Protein AF-A0A8J7Z5P3-F1 (afdb_monomer_lite)

Structure (mmCIF, N/CA/C/O backbone):
data_AF-A0A8J7Z5P3-F1
#
_entry.id   AF-A0A8J7Z5P3-F1
#
loop_
_atom_site.group_PDB
_atom_site.id
_atom_site.type_symbol
_atom_site.label_atom_id
_atom_site.label_alt_id
_atom_site.label_comp_id
_atom_site.label_asym_id
_atom_site.label_entity_id
_atom_site.label_seq_id
_atom_site.pdbx_PDB_ins_code
_atom_site.Cartn_x
_atom_site.Cartn_y
_atom_site.Cartn_z
_atom_site.occupancy
_atom_site.B_iso_or_equiv
_atom_site.auth_seq_id
_atom_site.auth_comp_id
_atom_site.auth_asym_id
_atom_site.auth_atom_id
_atom_site.pdbx_PDB_model_num
ATOM 1 N N . MET A 1 1 ? -22.096 11.466 5.546 1.00 63.25 1 MET A N 1
ATOM 2 C CA . MET A 1 1 ? -21.005 11.129 4.612 1.00 63.25 1 MET A CA 1
ATOM 3 C C . MET A 1 1 ? -20.040 10.257 5.387 1.00 63.25 1 MET A C 1
ATOM 5 O O . MET A 1 1 ? -19.707 10.630 6.503 1.00 63.25 1 MET A O 1
ATOM 9 N N . THR A 1 2 ? -19.708 9.077 4.874 1.00 86.38 2 THR A N 1
ATOM 10 C CA . THR A 1 2 ? -18.762 8.160 5.522 1.00 86.38 2 THR A CA 1
ATOM 11 C C . THR A 1 2 ? -17.355 8.625 5.165 1.00 86.38 2 THR A C 1
ATOM 13 O O . THR A 1 2 ? -17.055 8.726 3.978 1.00 86.38 2 THR A O 1
ATOM 16 N N . LEU A 1 3 ? -16.539 8.986 6.157 1.00 94.69 3 LEU A N 1
ATOM 17 C CA . LEU A 1 3 ? -15.173 9.458 5.927 1.00 94.69 3 LEU A CA 1
ATOM 18 C C . LEU A 1 3 ? -14.226 8.255 5.937 1.00 94.69 3 LEU A C 1
ATOM 20 O O . LEU A 1 3 ? -14.189 7.519 6.925 1.00 94.69 3 LEU A O 1
ATOM 24 N N . VAL A 1 4 ? -13.529 8.038 4.823 1.00 97.31 4 VAL A N 1
ATOM 25 C CA . VAL A 1 4 ? -12.665 6.876 4.589 1.00 97.31 4 VAL A CA 1
ATOM 26 C C . VAL A 1 4 ? -11.350 7.325 3.970 1.00 97.31 4 VAL A C 1
ATOM 28 O O . VAL A 1 4 ? -11.342 8.269 3.179 1.00 97.31 4 VAL A O 1
ATOM 31 N N . ASP A 1 5 ? -10.278 6.623 4.309 1.00 97.56 5 ASP A N 1
ATOM 32 C CA . ASP A 1 5 ? -8.981 6.723 3.647 1.00 97.56 5 ASP A CA 1
ATOM 33 C C . ASP A 1 5 ? -8.496 5.301 3.359 1.00 97.56 5 ASP A C 1
ATOM 35 O O . ASP A 1 5 ? -8.530 4.463 4.250 1.00 97.56 5 ASP A O 1
ATOM 39 N N . LEU A 1 6 ? -8.139 4.981 2.119 1.00 97.81 6 LEU A N 1
ATOM 40 C CA . LEU A 1 6 ? -7.755 3.620 1.713 1.00 97.81 6 LEU A CA 1
ATOM 41 C C . LEU A 1 6 ? -6.345 3.573 1.117 1.00 97.81 6 LEU A C 1
ATOM 43 O O . LEU A 1 6 ? -5.984 2.582 0.487 1.00 97.81 6 LEU A O 1
ATOM 47 N N . HIS A 1 7 ? -5.564 4.640 1.284 1.00 97.75 7 HIS A N 1
ATOM 48 C CA . HIS A 1 7 ? -4.217 4.724 0.733 1.00 97.75 7 HIS A CA 1
ATOM 49 C C . HIS A 1 7 ? -3.289 5.415 1.730 1.00 97.75 7 HIS A C 1
ATOM 51 O O . HIS A 1 7 ? -2.878 6.557 1.538 1.00 97.75 7 HIS A O 1
ATOM 57 N N . VAL A 1 8 ? -2.982 4.711 2.820 1.00 98.00 8 VAL A N 1
ATOM 58 C CA . VAL A 1 8 ? -1.951 5.120 3.783 1.00 98.00 8 VAL A CA 1
ATOM 59 C C . VAL A 1 8 ? -0.887 4.040 3.924 1.00 98.00 8 VAL A C 1
ATOM 61 O O . VAL A 1 8 ? -1.193 2.857 3.788 1.00 98.00 8 VAL A O 1
ATOM 64 N N . HIS A 1 9 ? 0.325 4.462 4.267 1.00 98.12 9 HIS A N 1
ATOM 65 C CA . HIS A 1 9 ? 1.482 3.591 4.473 1.00 98.12 9 HIS A CA 1
ATOM 66 C C . HIS A 1 9 ? 1.957 3.680 5.920 1.00 98.12 9 HIS A C 1
ATOM 68 O O . HIS A 1 9 ? 2.086 4.784 6.474 1.00 98.12 9 HIS A O 1
ATOM 74 N N . SER A 1 10 ? 2.176 2.525 6.548 1.00 98.50 10 SER A N 1
ATOM 75 C CA . SER A 1 10 ? 2.781 2.414 7.877 1.00 98.50 10 SER A CA 1
ATOM 76 C C . SER A 1 10 ? 4.276 2.119 7.757 1.00 98.50 10 SER A C 1
ATOM 78 O O . SER A 1 10 ? 4.806 1.956 6.668 1.00 98.50 10 SER A O 1
ATOM 80 N N . ASP A 1 11 ? 4.969 1.983 8.881 1.00 98.25 11 ASP A N 1
ATOM 81 C CA . ASP A 1 11 ? 6.301 1.355 8.963 1.00 98.25 11 ASP A CA 1
ATOM 82 C C . ASP A 1 11 ? 6.372 -0.114 8.459 1.00 98.25 11 ASP A C 1
ATOM 84 O O . ASP A 1 11 ? 7.409 -0.773 8.568 1.00 98.25 11 ASP A O 1
ATOM 88 N N . CYS A 1 12 ? 5.286 -0.654 7.898 1.00 98.06 12 CYS A N 1
ATOM 89 C CA . CYS A 1 12 ? 5.276 -1.846 7.054 1.00 98.06 12 CYS A CA 1
ATOM 90 C C . CYS A 1 12 ? 5.743 -1.573 5.610 1.00 98.06 12 CYS A C 1
ATOM 92 O O . CYS A 1 12 ? 6.128 -2.527 4.935 1.00 98.06 12 CYS A O 1
ATOM 94 N N . SER A 1 13 ? 5.796 -0.307 5.191 1.00 97.31 13 SER A N 1
ATOM 95 C CA . SER A 1 13 ? 6.406 0.181 3.946 1.00 97.31 13 SER A CA 1
ATOM 96 C C . SER A 1 13 ? 7.745 0.869 4.214 1.00 97.31 13 SER A C 1
ATOM 98 O O . SER A 1 13 ? 8.006 1.333 5.327 1.00 97.31 13 SER A O 1
ATOM 100 N N . ASP A 1 14 ? 8.616 0.927 3.208 1.00 95.50 14 ASP A N 1
ATOM 101 C CA . ASP A 1 14 ? 9.978 1.456 3.338 1.00 95.50 14 ASP A CA 1
ATOM 102 C C . ASP A 1 14 ? 10.023 2.970 3.572 1.00 95.50 14 ASP A C 1
ATOM 104 O O . ASP A 1 14 ? 10.926 3.467 4.253 1.00 95.50 14 ASP A O 1
ATOM 108 N N . ASP A 1 15 ? 9.029 3.688 3.055 1.00 94.44 15 ASP A N 1
ATOM 109 C CA . ASP A 1 15 ? 8.862 5.134 3.188 1.00 94.44 15 ASP A CA 1
ATOM 110 C C . ASP A 1 15 ? 7.922 5.545 4.342 1.00 94.44 15 ASP A C 1
ATOM 112 O O . ASP A 1 15 ? 7.775 6.734 4.655 1.00 94.44 15 ASP A O 1
ATOM 116 N N . GLY A 1 16 ? 7.311 4.569 5.019 1.00 95.94 16 GLY A N 1
ATOM 117 C CA . GLY A 1 16 ? 6.397 4.793 6.126 1.00 95.94 16 GLY A CA 1
ATOM 118 C C . GLY A 1 16 ? 7.098 4.900 7.482 1.00 95.94 16 GLY A C 1
ATOM 119 O O . GLY A 1 16 ? 8.144 4.311 7.746 1.00 95.94 16 GLY A O 1
ATOM 120 N N . VAL A 1 17 ? 6.517 5.704 8.379 1.00 96.81 17 VAL A N 1
ATOM 121 C CA . VAL A 1 17 ? 7.155 6.065 9.665 1.00 96.81 17 VAL A CA 1
ATOM 122 C C . VAL A 1 17 ? 6.293 5.732 10.880 1.00 96.81 17 VAL A C 1
ATOM 124 O O . VAL A 1 17 ? 6.818 5.481 11.961 1.00 96.81 17 VAL A O 1
ATOM 127 N N . SER A 1 18 ? 4.969 5.792 10.744 1.00 98.00 18 SER A N 1
ATOM 128 C CA . SER A 1 18 ? 4.040 5.556 11.855 1.00 98.00 18 SER A CA 1
ATOM 129 C C . SER A 1 18 ? 3.531 4.126 11.842 1.00 98.00 18 SER A C 1
ATOM 131 O O . SER A 1 18 ? 3.218 3.589 10.784 1.00 98.00 18 SER A O 1
ATOM 133 N N . SER A 1 19 ? 3.366 3.545 13.025 1.00 98.44 19 SER A N 1
ATOM 134 C CA . SER A 1 19 ? 2.804 2.204 13.157 1.00 98.44 19 SER A CA 1
ATOM 135 C C . SER A 1 19 ? 1.319 2.169 12.793 1.00 98.44 19 SER A C 1
ATOM 137 O O . SER A 1 19 ? 0.576 3.146 12.967 1.00 98.44 19 SER A O 1
ATOM 139 N N . ILE A 1 20 ? 0.830 0.993 12.400 1.00 98.62 20 ILE A N 1
ATOM 140 C CA . ILE A 1 20 ? -0.602 0.746 12.149 1.00 98.62 20 ILE A CA 1
ATOM 141 C C . ILE A 1 20 ? -1.459 1.128 13.362 1.00 98.62 20 ILE A C 1
ATOM 143 O O . ILE A 1 20 ? -2.551 1.684 13.231 1.00 98.62 20 ILE A O 1
ATOM 147 N N . THR A 1 21 ? -0.961 0.862 14.571 1.00 98.25 21 THR A N 1
ATOM 148 C CA . THR A 1 21 ? -1.678 1.185 15.811 1.00 98.25 21 THR A CA 1
ATOM 149 C C . THR A 1 21 ? -1.804 2.696 16.024 1.00 98.25 21 THR A C 1
ATOM 151 O O . THR A 1 21 ? -2.846 3.160 16.495 1.00 98.25 21 THR A O 1
ATOM 154 N N . GLU A 1 22 ? -0.778 3.480 15.689 1.00 98.12 22 GLU A N 1
ATOM 155 C CA . GLU A 1 22 ? -0.831 4.945 15.774 1.00 98.12 22 GLU A CA 1
ATOM 156 C C . GLU A 1 22 ? -1.823 5.526 14.767 1.00 98.12 22 GLU A C 1
ATOM 158 O O . GLU A 1 22 ? -2.685 6.319 15.161 1.00 98.12 22 GLU A O 1
ATOM 163 N N . TYR A 1 23 ? -1.789 5.055 13.516 1.00 97.94 23 TYR A N 1
ATOM 164 C CA . TYR A 1 23 ? -2.795 5.400 12.509 1.00 97.94 23 TYR A CA 1
ATOM 165 C C . TYR A 1 23 ? -4.209 5.063 12.979 1.00 97.94 23 TYR A C 1
ATOM 167 O O . TYR A 1 23 ? -5.100 5.909 12.930 1.00 97.94 23 TYR A O 1
ATOM 175 N N . ALA A 1 24 ? -4.419 3.849 13.491 1.00 98.06 24 ALA A N 1
ATOM 176 C CA . ALA A 1 24 ? -5.724 3.394 13.951 1.00 98.06 24 ALA A CA 1
ATOM 177 C C . ALA A 1 24 ? -6.273 4.262 15.095 1.00 98.06 24 ALA A C 1
ATOM 179 O O . ALA A 1 24 ? -7.445 4.641 15.078 1.00 98.06 24 ALA A O 1
ATOM 180 N N . ARG A 1 25 ? -5.436 4.627 16.076 1.00 97.88 25 ARG A N 1
ATOM 181 C CA . ARG A 1 25 ? -5.833 5.547 17.158 1.00 97.88 25 ARG A CA 1
ATOM 182 C C . ARG A 1 25 ? -6.206 6.916 16.608 1.00 97.88 25 ARG A C 1
ATOM 184 O O . ARG A 1 25 ? -7.257 7.451 16.962 1.00 97.88 25 ARG A O 1
ATOM 191 N N . ARG A 1 26 ? -5.384 7.457 15.707 1.00 97.50 26 ARG A N 1
ATOM 192 C CA . ARG A 1 26 ? -5.630 8.768 15.109 1.00 97.50 26 ARG A CA 1
ATOM 193 C C . ARG A 1 26 ? -6.913 8.790 14.277 1.00 97.50 26 ARG A C 1
ATOM 195 O O . ARG A 1 26 ? -7.672 9.754 14.339 1.00 97.50 26 ARG A O 1
ATOM 202 N N . ALA A 1 27 ? -7.190 7.710 13.558 1.00 97.38 27 ALA A N 1
ATOM 203 C CA . ALA A 1 27 ? -8.401 7.540 12.771 1.00 97.38 27 ALA A CA 1
ATOM 204 C C . ALA A 1 27 ? -9.672 7.607 13.631 1.00 97.38 27 ALA A C 1
ATOM 206 O O . ALA A 1 27 ? -10.628 8.290 13.258 1.00 97.38 27 ALA A O 1
ATOM 207 N N . VAL A 1 28 ? -9.659 6.972 14.810 1.00 97.38 28 VAL A N 1
ATOM 208 C CA . VAL A 1 28 ? -10.760 7.058 15.786 1.00 97.38 28 VAL A CA 1
ATOM 209 C C . VAL A 1 28 ? -10.970 8.498 16.251 1.00 97.38 28 VAL A C 1
ATOM 211 O O . VAL A 1 28 ? -12.102 8.977 16.256 1.00 97.38 28 VAL A O 1
ATOM 214 N N . GLU A 1 29 ? -9.897 9.213 16.605 1.00 97.00 29 GLU A N 1
ATOM 215 C CA . GLU A 1 29 ? -9.977 10.620 17.031 1.00 97.00 29 GLU A CA 1
ATOM 216 C C . GLU A 1 29 ? -10.555 11.533 15.944 1.00 97.00 29 GLU A C 1
ATOM 218 O O . GLU A 1 29 ? -11.277 12.484 16.242 1.00 97.00 29 GLU A O 1
ATOM 223 N N . MET A 1 30 ? -10.240 11.243 14.681 1.00 96.25 30 MET A N 1
ATOM 224 C CA . MET A 1 30 ? -10.730 11.983 13.517 1.00 96.25 30 MET A CA 1
ATOM 225 C C . MET A 1 30 ? -12.155 11.589 13.104 1.00 96.25 30 MET A C 1
ATOM 227 O O . MET A 1 30 ? -12.736 12.241 12.237 1.00 96.25 30 MET A O 1
ATOM 231 N N . GLY A 1 31 ? -12.730 10.546 13.711 1.00 96.25 31 GLY A N 1
ATOM 232 C CA . GLY A 1 31 ? -14.045 10.027 13.344 1.00 96.25 31 GLY A CA 1
ATOM 233 C C . GLY A 1 31 ? -14.075 9.368 11.962 1.00 96.25 31 GLY A C 1
ATOM 234 O O . GLY A 1 31 ? -15.117 9.396 11.302 1.00 96.25 31 GLY A O 1
ATOM 235 N N . LEU A 1 32 ? -12.946 8.805 11.509 1.00 97.56 32 LEU A N 1
ATOM 236 C CA . LEU A 1 32 ? -12.901 7.985 10.298 1.00 97.56 32 LEU A CA 1
ATOM 237 C C . LEU A 1 32 ? -13.704 6.705 10.516 1.00 97.56 32 LEU A C 1
ATOM 239 O O . LEU A 1 32 ? -13.597 6.050 11.551 1.00 97.56 32 LEU A O 1
ATOM 243 N N . ALA A 1 33 ? -14.488 6.332 9.512 1.00 97.75 33 ALA A N 1
ATOM 244 C CA . ALA A 1 33 ? -15.216 5.074 9.526 1.00 97.75 33 ALA A CA 1
ATOM 245 C C . ALA A 1 33 ? -14.327 3.901 9.093 1.00 97.75 33 ALA A C 1
ATOM 247 O O . ALA A 1 33 ? -14.518 2.781 9.567 1.00 97.75 33 ALA A O 1
ATOM 248 N N . GLU A 1 34 ? -13.370 4.148 8.196 1.00 98.06 34 GLU A N 1
ATOM 249 C CA . GLU A 1 34 ? -12.510 3.119 7.614 1.00 98.06 34 GLU A CA 1
ATOM 250 C C . GLU A 1 34 ? -11.132 3.688 7.263 1.00 98.06 34 GLU A C 1
ATOM 252 O O . GLU A 1 34 ? -11.042 4.801 6.741 1.00 98.06 34 GLU A O 1
ATOM 257 N N . VAL A 1 35 ? -10.086 2.916 7.559 1.00 98.38 35 VAL A N 1
ATOM 258 C CA . VAL A 1 35 ? -8.704 3.157 7.130 1.00 98.38 35 VAL A CA 1
ATOM 259 C C . VAL A 1 35 ? -8.171 1.902 6.459 1.00 98.38 35 VAL A C 1
ATOM 261 O O . VAL A 1 35 ? -8.270 0.812 7.026 1.00 98.38 35 VAL A O 1
ATOM 264 N N . GLY A 1 36 ? -7.617 2.054 5.265 1.00 98.38 36 GLY A N 1
ATOM 265 C CA . GLY A 1 36 ? -6.921 1.010 4.538 1.00 98.38 36 GLY A CA 1
ATOM 266 C C . GLY A 1 36 ? -5.436 1.303 4.460 1.00 98.38 36 GLY A C 1
ATOM 267 O O . GLY A 1 36 ? -5.023 2.305 3.882 1.00 98.38 36 GLY A O 1
ATOM 268 N N . PHE A 1 37 ? -4.669 0.403 5.057 1.00 98.69 37 PHE A N 1
ATOM 269 C CA . PHE A 1 37 ? -3.222 0.358 4.942 1.00 98.69 37 PHE A CA 1
ATOM 270 C C . PHE A 1 37 ? -2.901 -0.281 3.595 1.00 98.69 37 PHE A C 1
ATOM 272 O O . PHE A 1 37 ? -3.387 -1.376 3.331 1.00 98.69 37 PHE A O 1
ATOM 279 N N . CYS A 1 38 ? -2.179 0.425 2.736 1.00 98.06 38 CYS A N 1
ATOM 280 C CA . CYS A 1 38 ? -1.978 0.073 1.336 1.00 98.06 38 CYS A CA 1
ATOM 281 C C . CYS A 1 38 ? -0.497 -0.187 1.058 1.00 98.06 38 CYS A C 1
ATOM 283 O O . CYS A 1 38 ? 0.041 0.361 0.109 1.00 98.06 38 CYS A O 1
ATOM 285 N N . GLU A 1 39 ? 0.148 -0.996 1.898 1.00 98.50 39 GLU A N 1
ATOM 286 C CA . GLU A 1 39 ? 1.612 -1.060 1.984 1.00 98.50 39 GLU A CA 1
ATOM 287 C C . GLU A 1 39 ? 2.287 -1.406 0.646 1.00 98.50 39 GLU A C 1
ATOM 289 O O . GLU A 1 39 ? 1.756 -2.191 -0.150 1.00 98.50 39 GLU A O 1
ATOM 294 N N . HIS A 1 40 ? 3.471 -0.838 0.418 1.00 97.75 40 HIS A N 1
ATOM 295 C CA . HIS A 1 40 ? 4.231 -0.991 -0.815 1.00 97.75 40 HIS A CA 1
ATOM 296 C C . HIS A 1 40 ? 4.690 -2.434 -1.063 1.00 97.75 40 HIS A C 1
ATOM 298 O O . HIS A 1 40 ? 5.246 -3.110 -0.195 1.00 97.75 40 HIS A O 1
ATOM 304 N N . VAL A 1 41 ? 4.471 -2.906 -2.293 1.00 97.44 41 VAL A N 1
ATOM 305 C CA . VAL A 1 41 ? 5.003 -4.170 -2.809 1.00 97.44 41 VAL A CA 1
ATOM 306 C C . VAL A 1 41 ? 5.760 -3.898 -4.100 1.00 97.44 41 VAL A C 1
ATOM 308 O O . VAL A 1 41 ? 5.191 -3.906 -5.196 1.00 97.44 41 VAL A O 1
ATOM 311 N N . ASP A 1 42 ? 7.069 -3.712 -3.967 1.00 95.94 42 ASP A N 1
ATOM 312 C CA . ASP A 1 42 ? 7.973 -3.516 -5.093 1.00 95.94 42 ASP A CA 1
ATOM 313 C C . ASP A 1 42 ? 8.742 -4.807 -5.390 1.00 95.94 42 ASP A C 1
ATOM 315 O O . ASP A 1 42 ? 9.435 -5.377 -4.542 1.00 95.94 42 ASP A O 1
ATOM 319 N N . LEU A 1 43 ? 8.600 -5.292 -6.626 1.00 94.81 43 LEU A N 1
ATOM 320 C CA . LEU A 1 43 ? 9.210 -6.542 -7.105 1.00 94.81 43 LEU A CA 1
ATOM 321 C C . LEU A 1 43 ? 10.460 -6.304 -7.962 1.00 94.81 43 LEU A C 1
ATOM 323 O O . LEU A 1 43 ? 11.061 -7.243 -8.486 1.00 94.81 43 LEU A O 1
ATOM 327 N N . ASP A 1 44 ? 10.869 -5.048 -8.117 1.00 93.44 44 ASP A N 1
ATOM 328 C CA . ASP A 1 44 ? 12.042 -4.683 -8.892 1.00 93.44 44 ASP A CA 1
ATOM 329 C C . ASP A 1 44 ? 13.251 -4.404 -7.999 1.00 93.44 44 ASP A C 1
ATOM 331 O O . ASP A 1 44 ? 13.228 -3.411 -7.286 1.00 93.44 44 ASP A O 1
ATOM 335 N N . PRO A 1 45 ? 14.347 -5.185 -8.076 1.00 92.12 45 PRO A N 1
ATOM 336 C CA . PRO A 1 45 ? 15.548 -4.971 -7.260 1.00 92.12 45 PRO A CA 1
ATOM 337 C C . PRO A 1 45 ? 16.246 -3.618 -7.450 1.00 92.12 45 PRO A C 1
ATOM 339 O O . PRO A 1 45 ? 17.215 -3.330 -6.749 1.00 92.12 45 PRO A O 1
ATOM 342 N N . ARG A 1 46 ? 15.832 -2.829 -8.449 1.00 88.56 46 ARG A N 1
ATOM 343 C CA . ARG A 1 46 ? 16.283 -1.446 -8.652 1.00 88.56 46 ARG A CA 1
ATOM 344 C C . ARG A 1 46 ? 15.596 -0.459 -7.705 1.00 88.56 46 ARG A C 1
ATOM 346 O O . ARG A 1 46 ? 16.142 0.621 -7.491 1.00 88.56 46 ARG A O 1
ATOM 353 N N . ASP A 1 47 ? 14.423 -0.818 -7.198 1.00 89.31 47 ASP A N 1
ATOM 354 C CA . ASP A 1 47 ? 13.636 -0.019 -6.269 1.00 89.31 47 ASP A CA 1
ATOM 355 C C . ASP A 1 47 ? 14.185 -0.153 -4.838 1.00 89.31 47 ASP A C 1
ATOM 357 O O . ASP A 1 47 ? 14.678 -1.217 -4.447 1.00 89.31 47 ASP A O 1
ATOM 361 N N . CYS A 1 48 ? 14.131 0.925 -4.053 1.00 87.69 48 CYS A N 1
ATOM 362 C CA . CYS A 1 48 ? 14.570 0.898 -2.659 1.00 87.69 48 CYS A CA 1
ATOM 363 C C . CYS A 1 48 ? 13.628 0.089 -1.761 1.00 87.69 48 CYS A C 1
ATOM 365 O O . CYS A 1 48 ? 14.111 -0.514 -0.799 1.00 87.69 48 CYS A O 1
ATOM 367 N N . GLY A 1 49 ? 12.342 0.017 -2.116 1.00 92.25 49 GLY A N 1
ATOM 368 C CA . GLY A 1 49 ? 11.322 -0.759 -1.413 1.00 92.25 49 GLY A CA 1
ATOM 369 C C . GLY A 1 49 ? 11.345 -2.255 -1.733 1.00 92.25 49 GLY A C 1
ATOM 370 O O . GLY A 1 49 ? 10.552 -3.021 -1.180 1.00 92.25 49 GLY A O 1
ATOM 371 N N . TYR A 1 50 ? 12.256 -2.714 -2.606 1.00 95.12 50 TYR A N 1
ATOM 372 C CA . TYR A 1 50 ? 12.285 -4.104 -3.062 1.00 95.12 50 TYR A CA 1
ATOM 373 C C . TYR A 1 50 ? 12.336 -5.109 -1.907 1.00 95.12 50 TYR A C 1
ATOM 375 O O . TYR A 1 50 ? 13.325 -5.207 -1.174 1.00 95.12 50 TYR A O 1
ATOM 383 N N . GLY A 1 51 ? 11.275 -5.912 -1.794 1.00 95.38 51 GLY A N 1
ATOM 384 C CA . GLY A 1 51 ? 11.156 -6.947 -0.767 1.00 95.38 51 GLY A CA 1
ATOM 385 C C . GLY A 1 51 ? 11.083 -6.418 0.670 1.00 95.38 51 GLY A C 1
ATOM 386 O O . GLY A 1 51 ? 11.375 -7.180 1.590 1.00 95.38 51 GLY A O 1
ATOM 387 N N . TYR A 1 52 ? 10.725 -5.144 0.871 1.00 97.31 52 TYR A N 1
ATOM 388 C CA . TYR A 1 52 ? 10.610 -4.545 2.203 1.00 97.31 52 TYR A CA 1
ATOM 389 C C . TYR A 1 52 ? 9.413 -5.088 2.989 1.00 97.31 52 TYR A C 1
ATOM 391 O O . TYR A 1 52 ? 9.535 -5.385 4.181 1.00 97.31 52 TYR A O 1
ATOM 399 N N . LEU A 1 53 ? 8.258 -5.235 2.328 1.00 97.62 53 LEU A N 1
ATOM 400 C CA . LEU A 1 53 ? 7.057 -5.742 2.978 1.00 97.62 53 LEU A CA 1
ATOM 401 C C . LEU A 1 53 ? 7.251 -7.199 3.406 1.00 97.62 53 LEU A C 1
ATOM 403 O O . LEU A 1 53 ? 7.478 -8.095 2.591 1.00 97.62 53 LEU A O 1
ATOM 407 N N . GLU A 1 54 ? 7.052 -7.442 4.697 1.00 97.12 54 GLU A N 1
ATOM 408 C CA . GLU A 1 54 ? 6.978 -8.775 5.283 1.00 97.12 54 GLU A CA 1
ATOM 409 C C . GLU A 1 54 ? 5.510 -9.096 5.626 1.00 97.12 54 GLU A C 1
ATOM 411 O O . GLU A 1 54 ? 5.029 -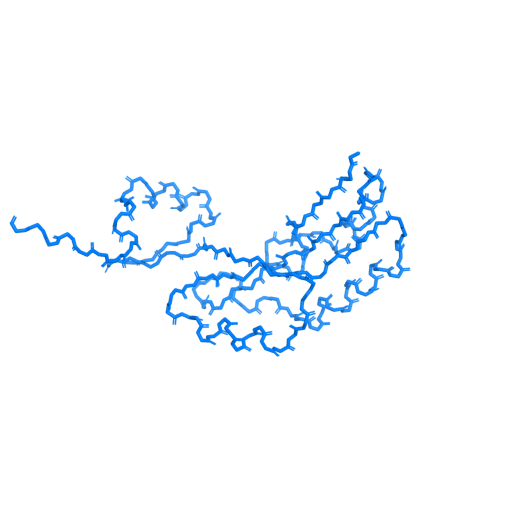8.656 6.676 1.00 97.12 54 GLU A O 1
ATOM 416 N N . PRO A 1 55 ? 4.773 -9.889 4.814 1.00 96.88 55 PRO A N 1
ATOM 417 C CA . PRO A 1 55 ? 3.340 -10.123 5.029 1.00 96.88 55 PRO A CA 1
ATOM 418 C C . PRO A 1 55 ? 3.004 -10.653 6.428 1.00 96.88 55 PRO A C 1
ATOM 420 O O . PRO A 1 55 ? 2.036 -10.221 7.044 1.00 96.88 55 PRO A O 1
ATOM 423 N N . GLY A 1 56 ? 3.857 -11.523 6.981 1.00 97.69 56 GLY A N 1
ATOM 424 C CA . GLY A 1 56 ? 3.666 -12.062 8.327 1.00 97.69 56 GLY A CA 1
ATOM 425 C C . GLY A 1 56 ? 3.812 -11.023 9.447 1.00 97.69 56 GLY A C 1
ATOM 426 O O . GLY A 1 56 ? 3.132 -11.147 10.466 1.00 97.69 56 GLY A O 1
ATOM 427 N N . ARG A 1 57 ? 4.666 -9.999 9.277 1.00 98.12 57 ARG A N 1
ATOM 428 C CA . ARG A 1 57 ? 4.749 -8.855 10.204 1.00 98.12 57 ARG A CA 1
ATOM 429 C C . ARG A 1 57 ? 3.477 -8.023 10.095 1.00 98.12 57 ARG A C 1
ATOM 431 O O . ARG A 1 57 ? 2.820 -7.764 11.101 1.00 98.12 57 ARG A O 1
ATOM 438 N N . TYR A 1 58 ? 3.093 -7.699 8.865 1.00 98.50 58 TYR A N 1
ATOM 439 C CA . TYR A 1 58 ? 1.920 -6.890 8.575 1.00 98.50 58 TYR A CA 1
ATOM 440 C C . TYR A 1 58 ? 0.618 -7.516 9.118 1.00 98.50 58 TYR A C 1
ATOM 442 O O . TYR A 1 58 ? -0.175 -6.834 9.772 1.00 98.50 58 TYR A O 1
ATOM 450 N N . ASP A 1 59 ? 0.454 -8.836 8.969 1.00 98.50 59 ASP A N 1
ATOM 451 C CA . ASP A 1 59 ? -0.648 -9.615 9.552 1.00 98.50 59 ASP A CA 1
ATOM 452 C C . ASP A 1 59 ? -0.744 -9.442 11.072 1.00 98.50 59 ASP A C 1
ATOM 454 O O . ASP A 1 59 ? -1.825 -9.215 11.629 1.00 98.50 59 ASP A O 1
ATOM 458 N N . GLN A 1 60 ? 0.394 -9.563 11.759 1.00 98.50 60 GLN A N 1
ATOM 459 C CA . GLN A 1 60 ? 0.460 -9.464 13.214 1.00 98.50 60 GLN A CA 1
ATOM 460 C C . GLN A 1 60 ? 0.120 -8.051 13.685 1.00 98.50 60 GLN A C 1
ATOM 462 O O . GLN A 1 60 ? -0.658 -7.885 14.630 1.00 98.50 60 GLN A O 1
ATOM 467 N N . GLU A 1 61 ? 0.663 -7.035 13.019 1.00 98.62 61 GLU A N 1
ATOM 468 C CA . GLU A 1 61 ? 0.470 -5.638 13.396 1.00 98.62 61 GLU A CA 1
ATOM 469 C C . GLU A 1 61 ? -0.962 -5.160 13.161 1.00 98.62 61 GLU A C 1
ATOM 471 O O . GLU A 1 61 ? -1.555 -4.534 14.049 1.00 98.62 61 GLU A O 1
ATOM 476 N N . ILE A 1 62 ? -1.577 -5.512 12.026 1.00 98.56 62 ILE A N 1
ATOM 477 C CA . ILE A 1 62 ? -2.966 -5.125 11.773 1.00 98.56 62 ILE A CA 1
ATOM 478 C C . ILE A 1 62 ? -3.946 -5.877 12.672 1.00 98.56 62 ILE A C 1
ATOM 480 O O . ILE A 1 62 ? -4.922 -5.289 13.150 1.00 98.56 62 ILE A O 1
ATOM 484 N N . ALA A 1 63 ? -3.681 -7.151 12.978 1.00 98.38 63 ALA A N 1
ATOM 485 C CA . ALA A 1 63 ? -4.469 -7.900 13.950 1.00 98.38 63 ALA A CA 1
ATOM 486 C C . ALA A 1 63 ? -4.366 -7.276 15.351 1.00 98.38 63 ALA A C 1
ATOM 488 O O . ALA A 1 63 ? -5.387 -7.103 16.027 1.00 98.38 63 ALA A O 1
ATOM 489 N N . ALA A 1 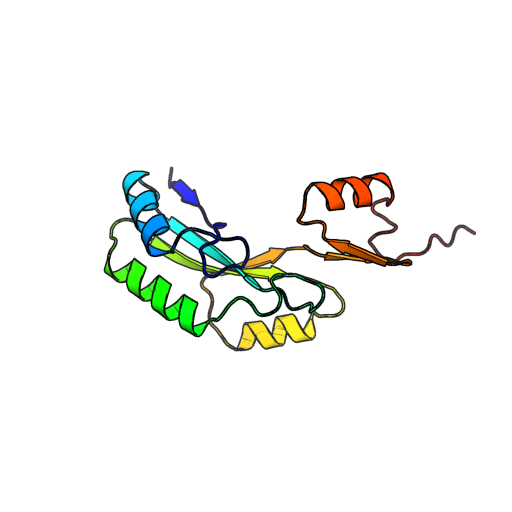64 ? -3.160 -6.874 15.766 1.00 98.19 64 ALA A N 1
ATOM 490 C CA . ALA A 1 64 ? -2.948 -6.176 17.027 1.00 98.19 64 ALA A CA 1
ATOM 491 C C . ALA A 1 64 ? -3.704 -4.840 17.059 1.00 98.19 64 ALA A C 1
ATOM 493 O O . ALA A 1 64 ? -4.425 -4.580 18.023 1.00 98.19 64 ALA A O 1
ATOM 494 N N . ALA A 1 65 ? -3.623 -4.022 16.008 1.00 98.25 65 ALA A N 1
ATOM 495 C CA . ALA A 1 65 ? -4.340 -2.749 15.940 1.00 98.25 65 ALA A CA 1
ATOM 496 C C . ALA A 1 65 ? -5.864 -2.943 16.023 1.00 98.25 65 ALA A C 1
ATOM 498 O O . ALA A 1 65 ? -6.522 -2.289 16.836 1.00 98.25 65 ALA A O 1
ATOM 499 N N . ARG A 1 66 ? -6.420 -3.904 15.267 1.00 98.19 66 ARG A N 1
ATOM 500 C CA . ARG A 1 66 ? -7.854 -4.264 15.287 1.00 98.19 66 ARG A CA 1
ATOM 501 C C . ARG A 1 66 ? -8.348 -4.653 16.686 1.00 98.19 66 ARG A C 1
ATOM 503 O O . ARG A 1 66 ? -9.501 -4.387 17.007 1.00 98.19 66 ARG A O 1
ATOM 510 N N . ALA A 1 67 ? -7.497 -5.245 17.526 1.00 97.44 67 ALA A N 1
ATOM 511 C CA . ALA A 1 67 ? -7.848 -5.603 18.902 1.00 97.44 67 ALA A CA 1
ATOM 512 C C . ALA A 1 67 ? -7.883 -4.403 19.874 1.00 97.44 67 ALA A C 1
ATOM 514 O O . ALA A 1 67 ? -8.504 -4.499 20.933 1.00 97.44 67 ALA A O 1
ATOM 515 N N . HIS A 1 68 ? -7.229 -3.284 19.540 1.00 94.62 68 HIS A N 1
ATOM 516 C CA . HIS A 1 68 ? -7.061 -2.127 20.432 1.00 94.62 68 HIS A CA 1
ATOM 517 C C . HIS A 1 68 ? -7.932 -0.918 20.074 1.00 94.62 68 HIS A C 1
ATOM 519 O O . HIS A 1 68 ? -7.996 0.032 20.857 1.00 94.62 68 HIS A O 1
ATOM 525 N N . VAL A 1 69 ? -8.599 -0.930 18.919 1.00 96.12 69 VAL A N 1
ATOM 526 C CA . VAL A 1 69 ? -9.490 0.155 18.490 1.00 96.12 69 VAL A CA 1
ATOM 527 C C . VAL A 1 69 ? -10.905 -0.351 18.233 1.00 96.12 69 VAL A C 1
ATOM 529 O O . VAL A 1 69 ? -11.139 -1.517 17.935 1.00 96.12 69 VAL A O 1
ATOM 532 N N . SER A 1 70 ? -11.873 0.552 18.351 1.00 94.69 70 SER A N 1
ATOM 533 C CA . SER A 1 70 ? -13.271 0.311 17.989 1.00 94.69 70 SER A CA 1
ATOM 534 C C . SER A 1 70 ? -13.807 1.525 17.235 1.00 94.69 70 SER A C 1
ATOM 536 O O . SER A 1 70 ? -13.217 2.601 17.303 1.00 94.69 70 SER A O 1
ATOM 538 N N . ASN A 1 71 ? -14.925 1.362 16.526 1.00 93.56 71 ASN A N 1
ATOM 539 C CA . ASN A 1 71 ? -15.582 2.412 15.729 1.00 93.56 71 ASN A CA 1
ATOM 540 C C . ASN A 1 71 ? -14.823 2.885 14.474 1.00 93.56 71 ASN A C 1
ATOM 542 O O . ASN A 1 71 ? -15.327 3.758 13.777 1.00 93.56 71 ASN A O 1
ATOM 546 N N . VAL A 1 72 ? -13.682 2.271 14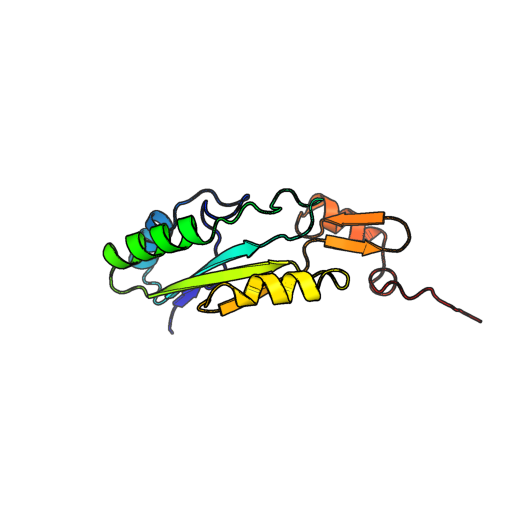.147 1.00 97.88 72 VAL A N 1
ATOM 547 C CA . VAL A 1 72 ? -13.009 2.386 12.846 1.00 97.88 72 VAL A CA 1
ATOM 548 C C . VAL A 1 72 ? -12.766 0.987 12.285 1.00 97.88 72 VAL A C 1
ATOM 550 O O . VAL A 1 72 ? -12.369 0.074 13.013 1.00 97.88 72 VAL A O 1
ATOM 553 N N . ARG A 1 73 ? -13.023 0.793 10.992 1.00 98.25 73 ARG A N 1
ATOM 554 C CA . ARG A 1 73 ? -12.679 -0.438 10.278 1.00 98.25 73 ARG A CA 1
ATOM 555 C C . ARG A 1 73 ? -11.261 -0.323 9.727 1.00 98.25 73 ARG A C 1
ATOM 557 O O . ARG A 1 73 ? -10.963 0.631 9.025 1.00 98.25 73 ARG A O 1
ATOM 564 N N . LEU A 1 74 ? -10.405 -1.297 10.019 1.00 98.62 74 LEU A N 1
ATOM 565 C CA . LEU A 1 74 ? -9.046 -1.349 9.472 1.00 98.62 74 LEU A CA 1
ATOM 566 C C . LEU A 1 74 ? -8.985 -2.382 8.346 1.00 98.62 74 LEU A C 1
ATOM 568 O O . LEU A 1 74 ? -9.364 -3.540 8.571 1.00 98.62 74 LEU A O 1
ATOM 572 N N . ARG A 1 75 ? -8.525 -1.978 7.161 1.00 98.50 75 ARG A N 1
ATOM 573 C CA . ARG A 1 75 ? -8.338 -2.839 5.988 1.00 98.50 75 ARG A CA 1
ATOM 574 C C . ARG A 1 75 ? -6.873 -3.123 5.736 1.00 98.50 75 ARG A C 1
ATOM 576 O O . ARG A 1 75 ? -6.042 -2.232 5.881 1.00 98.50 75 ARG A O 1
ATOM 583 N N . GLN A 1 76 ? -6.619 -4.368 5.363 1.00 98.62 76 GLN A N 1
ATOM 584 C CA . GLN A 1 76 ? -5.307 -4.868 5.006 1.00 98.62 76 GLN A CA 1
ATOM 585 C C . GLN A 1 76 ? -5.192 -4.920 3.486 1.00 98.62 76 GLN A C 1
ATOM 587 O O . GLN A 1 76 ? -5.683 -5.862 2.864 1.00 98.62 76 GLN A O 1
ATOM 592 N N . GLY A 1 77 ? -4.627 -3.883 2.888 1.00 98.50 77 GLY A N 1
ATOM 593 C CA . GLY A 1 77 ? -4.401 -3.808 1.454 1.00 98.50 77 GLY A CA 1
ATOM 594 C C . GLY A 1 77 ? -2.925 -3.682 1.125 1.00 98.50 77 GLY A C 1
ATOM 595 O O . GLY A 1 77 ? -2.067 -3.619 2.002 1.00 98.50 77 GLY A O 1
ATOM 596 N N . ILE A 1 78 ? -2.650 -3.646 -0.168 1.00 98.50 78 ILE A N 1
ATOM 597 C CA . ILE A 1 78 ? -1.305 -3.462 -0.706 1.00 98.50 78 ILE A CA 1
ATOM 598 C C . ILE A 1 78 ? -1.341 -2.558 -1.933 1.00 98.50 78 ILE A C 1
ATOM 600 O O . ILE A 1 78 ? -2.303 -2.586 -2.706 1.00 98.50 78 ILE A O 1
ATOM 604 N N . GLU A 1 79 ? -0.269 -1.801 -2.127 1.00 98.25 79 GLU A N 1
ATOM 605 C CA . GLU A 1 79 ? 0.054 -1.084 -3.355 1.00 98.25 79 GLU A CA 1
ATOM 606 C C . GLU A 1 79 ? 1.162 -1.840 -4.091 1.00 98.25 79 GLU A C 1
ATOM 608 O O . GLU A 1 79 ? 2.343 -1.705 -3.780 1.00 98.25 79 GLU A O 1
ATOM 613 N N . ILE A 1 80 ? 0.781 -2.661 -5.072 1.00 97.31 80 ILE A N 1
ATOM 614 C CA . ILE A 1 80 ? 1.740 -3.444 -5.853 1.00 97.31 80 ILE A CA 1
ATOM 615 C C . ILE A 1 80 ? 2.200 -2.678 -7.091 1.00 97.31 80 ILE A C 1
ATOM 617 O O . ILE A 1 80 ? 1.389 -2.241 -7.920 1.00 97.31 80 ILE A O 1
ATOM 621 N N . ALA A 1 81 ? 3.517 -2.529 -7.224 1.00 95.19 81 ALA A N 1
ATOM 622 C CA . ALA A 1 81 ? 4.122 -1.865 -8.363 1.00 95.19 81 ALA A CA 1
ATOM 623 C C . ALA A 1 81 ? 3.978 -2.715 -9.631 1.00 95.19 81 ALA A C 1
ATOM 625 O O . ALA A 1 81 ? 4.343 -3.892 -9.684 1.00 95.19 81 ALA A O 1
ATOM 626 N N . TYR A 1 82 ? 3.460 -2.094 -10.685 1.00 94.06 82 TYR A N 1
ATO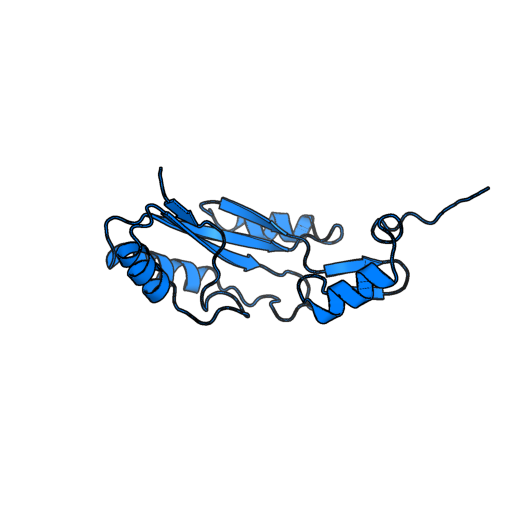M 627 C CA . TYR A 1 82 ? 3.275 -2.709 -11.986 1.00 94.06 82 TYR A CA 1
ATOM 628 C C . TYR A 1 82 ? 4.420 -2.376 -12.934 1.00 94.06 82 TYR A C 1
ATOM 630 O O . TYR A 1 82 ? 4.753 -1.213 -13.163 1.00 94.06 82 TYR A O 1
ATOM 638 N N . GLN A 1 83 ? 4.954 -3.424 -13.558 1.00 90.81 83 GLN A N 1
ATOM 639 C CA . GLN A 1 83 ? 5.863 -3.352 -14.695 1.00 90.81 83 GLN A CA 1
ATOM 640 C C . GLN A 1 83 ? 5.468 -4.451 -15.681 1.00 90.81 83 GLN A C 1
ATOM 642 O O . GLN A 1 83 ? 5.285 -5.603 -15.284 1.00 90.81 83 GLN A O 1
ATOM 647 N N . ALA A 1 84 ? 5.365 -4.123 -16.971 1.00 89.62 84 ALA A N 1
ATOM 648 C CA . ALA A 1 84 ? 4.910 -5.074 -17.993 1.00 89.62 84 ALA A CA 1
ATOM 649 C C . ALA A 1 84 ? 5.795 -6.335 -18.083 1.00 89.62 84 ALA A C 1
ATOM 651 O O . ALA A 1 84 ? 5.326 -7.416 -18.421 1.00 89.62 84 ALA A O 1
ATOM 652 N N . SER A 1 85 ? 7.083 -6.215 -17.756 1.00 90.38 85 SER A N 1
ATOM 653 C CA . SER A 1 85 ? 8.042 -7.326 -17.722 1.00 90.38 85 SER A CA 1
ATOM 654 C C . SER A 1 85 ? 7.871 -8.267 -16.522 1.00 90.38 85 SER A C 1
ATOM 656 O O . SER A 1 85 ? 8.522 -9.309 -16.493 1.00 90.38 85 SER A O 1
ATOM 658 N N . ARG A 1 86 ? 7.017 -7.920 -15.548 1.00 93.12 86 ARG A N 1
ATOM 659 C CA . ARG A 1 86 ? 6.895 -8.595 -14.243 1.00 93.12 86 ARG A CA 1
ATOM 660 C C . ARG A 1 86 ? 5.477 -9.063 -13.911 1.00 93.12 86 ARG A C 1
ATOM 662 O O . ARG A 1 86 ? 5.210 -9.426 -12.771 1.00 93.12 86 ARG A O 1
ATOM 669 N N . GLU A 1 87 ? 4.560 -9.087 -14.878 1.00 94.31 87 GLU A N 1
ATOM 670 C CA . GLU A 1 87 ? 3.166 -9.505 -14.643 1.00 94.31 87 GLU A CA 1
ATOM 671 C C . GLU A 1 87 ? 3.047 -10.906 -14.012 1.00 94.31 87 GLU A C 1
ATOM 673 O O . GLU A 1 87 ? 2.193 -11.126 -13.151 1.00 94.31 87 GLU A O 1
ATOM 678 N N . ASP A 1 88 ? 3.917 -11.843 -14.404 1.00 95.81 88 ASP A N 1
ATOM 679 C CA . ASP A 1 88 ? 3.949 -13.195 -13.834 1.00 95.81 88 ASP A CA 1
ATOM 680 C C . ASP A 1 88 ? 4.421 -13.193 -12.370 1.00 95.81 88 ASP A C 1
ATOM 682 O O . ASP A 1 88 ? 3.867 -13.923 -11.548 1.00 95.81 88 ASP A O 1
ATOM 686 N N . GLU A 1 89 ? 5.396 -12.345 -12.021 1.00 95.56 89 GLU A N 1
ATOM 687 C CA . GLU A 1 89 ? 5.863 -12.176 -10.637 1.00 95.56 89 GLU A CA 1
ATOM 688 C C . GLU A 1 89 ? 4.769 -11.552 -9.763 1.00 95.56 89 GLU A C 1
ATOM 690 O O . GLU A 1 89 ? 4.501 -12.047 -8.670 1.00 95.56 89 GLU A O 1
ATOM 695 N N . VAL A 1 90 ? 4.080 -10.523 -10.275 1.00 95.69 90 VAL A N 1
ATOM 696 C CA . VAL A 1 90 ? 2.926 -9.894 -9.611 1.00 95.69 90 VAL A CA 1
ATOM 697 C C . VAL A 1 90 ? 1.836 -10.930 -9.338 1.00 95.69 90 VAL A C 1
ATOM 699 O O . VAL A 1 90 ? 1.338 -11.024 -8.217 1.00 95.69 90 VAL A O 1
ATOM 702 N N . ARG A 1 91 ? 1.482 -11.748 -10.338 1.00 95.31 91 ARG A N 1
ATOM 703 C CA . ARG A 1 91 ? 0.471 -12.801 -10.178 1.00 95.31 91 ARG A CA 1
ATOM 704 C C . ARG A 1 91 ? 0.880 -13.815 -9.113 1.00 95.31 91 ARG A C 1
ATOM 706 O O . ARG A 1 91 ? 0.079 -14.105 -8.231 1.00 95.31 91 ARG A O 1
ATOM 713 N N . ALA A 1 92 ? 2.112 -14.315 -9.180 1.00 95.19 92 ALA A N 1
ATOM 714 C CA . ALA A 1 92 ? 2.619 -15.295 -8.226 1.00 95.19 92 ALA A CA 1
ATOM 715 C C . ALA A 1 92 ? 2.661 -14.745 -6.791 1.00 95.19 92 ALA A C 1
ATOM 717 O O . ALA A 1 92 ? 2.350 -15.470 -5.848 1.00 95.19 92 ALA A O 1
ATOM 718 N N . TRP A 1 93 ? 3.008 -13.465 -6.616 1.00 95.06 93 TRP A N 1
ATOM 719 C CA . TRP A 1 93 ? 3.030 -12.822 -5.302 1.00 95.06 93 TRP A CA 1
ATOM 720 C C . TRP A 1 93 ? 1.622 -12.726 -4.695 1.00 95.06 93 TRP A C 1
ATOM 722 O O . TRP A 1 93 ? 1.423 -13.039 -3.521 1.00 95.06 93 TRP A O 1
ATOM 732 N N . LEU A 1 94 ? 0.625 -12.365 -5.511 1.00 95.56 94 LEU A N 1
ATOM 733 C CA . LEU A 1 94 ? -0.770 -12.229 -5.079 1.00 95.56 94 LEU A CA 1
ATOM 734 C C . LEU A 1 94 ? -1.437 -13.562 -4.705 1.00 95.56 94 LEU A C 1
ATOM 736 O O . LEU A 1 94 ? -2.353 -13.566 -3.891 1.00 95.56 94 LEU A O 1
ATOM 740 N N . GLU A 1 95 ? -0.993 -14.695 -5.254 1.00 93.81 95 GLU A N 1
ATOM 741 C CA . GLU A 1 95 ? -1.565 -16.018 -4.945 1.00 93.81 95 GLU A CA 1
ATOM 742 C C . GLU A 1 95 ? -1.317 -16.477 -3.493 1.00 93.81 95 GLU A C 1
ATOM 744 O O . GLU A 1 95 ? -1.972 -17.406 -3.018 1.00 93.81 95 GLU A O 1
ATOM 749 N N . GLY A 1 96 ? -0.371 -15.854 -2.782 1.00 86.81 96 GLY A N 1
ATOM 750 C CA . GLY A 1 96 ? 0.055 -16.282 -1.448 1.00 86.81 96 GLY A CA 1
ATOM 751 C C . GLY A 1 96 ? -0.745 -15.713 -0.273 1.00 86.81 96 GLY A C 1
ATOM 752 O O . GLY A 1 96 ? -0.553 -16.184 0.850 1.00 86.81 96 GLY A O 1
ATOM 753 N N . HIS A 1 97 ? -1.595 -14.702 -0.489 1.00 93.62 97 HIS A N 1
ATOM 754 C CA . HIS A 1 97 ? -2.245 -13.962 0.598 1.00 93.62 97 HIS A CA 1
ATOM 755 C C . HIS A 1 97 ? -3.568 -13.312 0.161 1.00 93.62 97 HIS A C 1
ATOM 757 O O . HIS A 1 97 ? -3.673 -12.751 -0.927 1.00 93.62 97 HIS A O 1
ATOM 763 N N . GLU A 1 98 ? -4.584 -13.392 1.020 1.00 94.62 98 GLU A N 1
ATOM 764 C CA . GLU A 1 98 ? -5.917 -12.829 0.780 1.00 94.62 98 GLU A CA 1
ATOM 765 C C . GLU A 1 98 ? -6.004 -11.397 1.331 1.00 94.62 98 GLU A C 1
ATOM 767 O O . GLU A 1 98 ? -6.340 -11.173 2.498 1.00 94.62 98 GLU A O 1
ATOM 772 N N . TRP A 1 99 ? -5.724 -10.420 0.472 1.00 97.75 99 TRP A N 1
ATOM 773 C CA . TRP A 1 99 ? -5.819 -8.995 0.796 1.00 97.75 99 TRP A CA 1
ATOM 774 C C . TRP A 1 99 ? -7.270 -8.491 0.774 1.00 97.75 99 TRP A C 1
ATOM 776 O O . TRP A 1 99 ? -8.079 -8.908 -0.056 1.00 97.75 99 TRP A O 1
ATOM 786 N N . ASP A 1 100 ? -7.607 -7.527 1.642 1.00 98.38 100 ASP A N 1
ATOM 787 C CA . ASP A 1 100 ? -8.915 -6.851 1.610 1.00 98.38 100 ASP A CA 1
ATOM 788 C C . ASP A 1 100 ? -9.118 -6.088 0.284 1.00 98.38 100 ASP A C 1
ATOM 790 O O . ASP A 1 100 ? -10.252 -5.946 -0.184 1.00 98.38 100 ASP A O 1
ATOM 794 N N . TYR A 1 101 ? -8.030 -5.554 -0.283 1.00 98.31 101 TYR A N 1
ATOM 795 C CA . TYR A 1 101 ? -7.982 -4.874 -1.575 1.00 98.31 101 TYR A CA 1
ATOM 796 C C . TYR A 1 101 ? -6.538 -4.776 -2.090 1.00 98.31 101 TYR A C 1
ATOM 798 O O . TYR A 1 101 ? -5.583 -4.891 -1.326 1.00 98.31 101 TYR A O 1
ATOM 806 N N . VAL A 1 102 ? -6.393 -4.534 -3.393 1.00 98.06 102 VAL A N 1
ATOM 807 C CA . VAL A 1 102 ? -5.101 -4.330 -4.057 1.00 98.06 102 VAL A CA 1
ATOM 808 C C . VAL A 1 102 ? -5.192 -3.067 -4.904 1.00 98.06 102 VAL A C 1
ATOM 810 O O . VAL A 1 102 ? -6.120 -2.925 -5.706 1.00 98.06 102 VAL A O 1
ATOM 813 N N . VAL A 1 103 ? -4.237 -2.162 -4.724 1.00 98.06 103 VAL A N 1
ATOM 814 C CA . VAL A 1 103 ? -3.995 -1.015 -5.600 1.00 98.06 103 VAL A CA 1
ATOM 815 C C . VAL A 1 103 ? -2.814 -1.354 -6.495 1.00 98.06 103 VAL A C 1
ATOM 817 O O . VAL A 1 103 ? -1.839 -1.961 -6.061 1.00 98.06 103 VAL A O 1
ATOM 820 N N . THR A 1 104 ? -2.916 -0.990 -7.767 1.00 95.19 104 THR A N 1
ATOM 821 C CA . THR A 1 104 ? -1.828 -1.144 -8.727 1.00 95.19 104 THR A CA 1
ATOM 822 C C . THR A 1 104 ? -1.308 0.230 -9.104 1.00 95.19 104 THR A C 1
ATOM 824 O O . THR A 1 104 ? -2.094 1.075 -9.541 1.00 95.19 104 THR A O 1
ATOM 827 N N . SER A 1 105 ? 0.004 0.415 -8.994 1.00 93.81 105 SER A N 1
ATOM 828 C CA . SER A 1 105 ? 0.668 1.697 -9.238 1.00 93.81 105 SER A CA 1
ATOM 829 C C . SER A 1 105 ? 1.875 1.535 -10.152 1.00 93.81 105 SER A C 1
ATOM 831 O O . SER A 1 105 ? 2.424 0.447 -10.293 1.00 93.81 105 SER A O 1
ATOM 833 N N . VAL A 1 106 ? 2.287 2.615 -10.814 1.00 92.56 106 VAL A N 1
ATOM 834 C CA . VAL A 1 106 ? 3.497 2.633 -11.648 1.00 92.56 106 VAL A CA 1
ATOM 835 C C . VAL A 1 106 ? 4.514 3.545 -10.978 1.00 92.56 106 VAL A C 1
ATOM 837 O O . VAL A 1 106 ? 4.404 4.766 -11.069 1.00 92.56 106 VAL A O 1
ATOM 840 N N . HIS A 1 107 ? 5.492 2.947 -10.298 1.00 89.38 107 HIS A N 1
ATOM 841 C CA . HIS A 1 107 ? 6.588 3.675 -9.646 1.00 89.38 107 HIS A CA 1
ATOM 842 C C . HIS A 1 107 ? 7.817 3.789 -10.539 1.00 89.38 107 HIS A C 1
ATOM 844 O O . HIS A 1 107 ? 8.553 4.765 -10.446 1.00 89.38 107 HIS A O 1
ATOM 850 N N . VAL A 1 108 ? 8.017 2.829 -11.444 1.00 88.69 108 VAL A N 1
ATOM 851 C CA . VAL A 1 108 ? 9.172 2.766 -12.341 1.00 88.69 108 VAL A CA 1
ATOM 852 C C . VAL A 1 108 ? 8.694 2.657 -13.780 1.00 88.69 108 VAL A C 1
ATOM 854 O O . VAL A 1 108 ? 7.804 1.866 -14.091 1.00 88.69 108 VAL A O 1
ATOM 857 N N . VAL A 1 109 ? 9.305 3.439 -14.667 1.00 88.19 109 VAL A N 1
ATOM 858 C CA . VAL A 1 109 ? 9.087 3.354 -16.114 1.00 88.19 109 VAL A CA 1
ATOM 859 C C . VAL A 1 109 ? 10.388 2.949 -16.788 1.00 88.19 109 VAL A C 1
ATOM 861 O O . VAL A 1 109 ? 11.406 3.628 -16.643 1.00 88.19 109 VAL A O 1
ATOM 864 N N . ASP A 1 110 ? 10.336 1.860 -17.551 1.00 85.81 110 ASP A N 1
ATOM 865 C CA . ASP A 1 110 ? 11.386 1.467 -18.489 1.00 85.81 110 ASP A CA 1
ATOM 866 C C . ASP A 1 110 ? 11.151 2.143 -19.850 1.00 85.81 110 ASP A C 1
ATOM 868 O O . ASP A 1 110 ? 10.027 2.190 -20.349 1.00 85.81 110 ASP A O 1
ATOM 872 N N . TYR A 1 111 ? 12.213 2.648 -20.475 1.00 83.06 111 TYR A N 1
ATOM 873 C CA . TYR A 1 111 ? 12.177 3.275 -21.800 1.00 83.06 111 TYR A CA 1
ATOM 874 C C . TYR A 1 111 ? 13.429 2.909 -22.611 1.00 83.06 111 TYR A C 1
ATOM 876 O O . TYR A 1 111 ? 14.309 2.193 -22.138 1.00 83.06 111 TYR A O 1
ATOM 884 N N .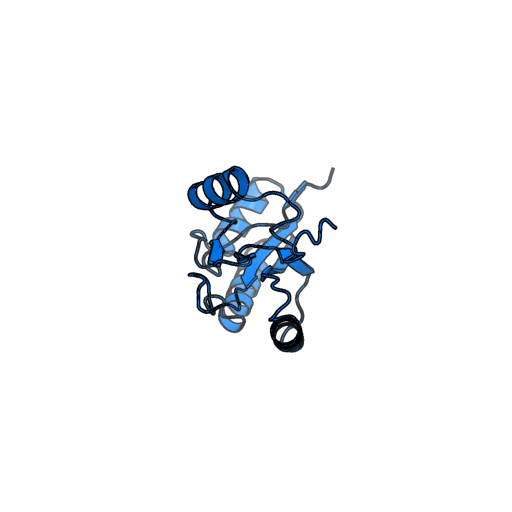 SER A 1 112 ? 13.510 3.346 -23.875 1.00 79.00 112 SER A N 1
ATOM 885 C CA . SER A 1 112 ? 14.510 2.842 -24.837 1.00 79.00 112 SER A CA 1
ATOM 886 C C . SER A 1 112 ? 15.961 2.934 -24.373 1.00 79.00 112 SER A C 1
ATOM 888 O O . SER A 1 112 ? 16.765 2.075 -24.733 1.00 79.00 112 SER A O 1
ATOM 890 N N . ASP A 1 113 ? 16.282 3.963 -23.593 1.00 81.44 113 ASP A N 1
ATOM 891 C CA . ASP A 1 113 ? 17.651 4.328 -23.237 1.00 81.44 113 ASP A CA 1
ATOM 892 C C . ASP A 1 113 ? 17.889 4.324 -21.717 1.00 81.44 113 ASP A C 1
ATOM 894 O O . ASP A 1 113 ? 18.918 4.816 -21.249 1.00 81.44 113 ASP A O 1
ATOM 898 N N . GLY A 1 114 ? 16.960 3.772 -20.928 1.00 85.88 114 GLY A N 1
ATOM 899 C CA . GLY A 1 114 ? 17.095 3.727 -19.478 1.00 85.88 114 GLY A CA 1
ATOM 900 C C . GLY A 1 114 ? 15.809 3.389 -18.735 1.00 85.88 114 GLY A C 1
ATOM 901 O O . GLY A 1 114 ? 14.887 2.779 -19.267 1.00 85.88 114 GLY A O 1
ATOM 902 N N . TRP A 1 115 ? 15.787 3.781 -17.469 1.00 87.62 115 TRP A N 1
ATOM 903 C CA . TRP A 1 115 ? 14.654 3.627 -16.569 1.00 87.62 115 TRP A CA 1
ATOM 904 C C . TRP A 1 115 ? 14.620 4.810 -15.602 1.00 87.62 115 TRP A C 1
ATOM 906 O O . TRP A 1 115 ? 15.649 5.446 -15.357 1.00 87.62 115 TRP A O 1
ATOM 916 N N . ALA A 1 116 ? 13.442 5.116 -15.066 1.00 87.44 116 ALA A N 1
ATOM 917 C CA . ALA A 1 116 ? 13.256 6.193 -14.101 1.00 87.44 116 ALA A CA 1
ATOM 918 C C . ALA A 1 116 ? 12.265 5.789 -13.008 1.00 87.44 116 ALA A C 1
ATOM 920 O O . ALA A 1 116 ? 11.221 5.213 -13.307 1.00 87.44 116 ALA A O 1
ATOM 921 N N . ILE A 1 117 ? 12.576 6.156 -11.763 1.00 87.81 117 ILE A N 1
ATOM 922 C CA . ILE A 1 117 ? 11.614 6.168 -10.654 1.00 87.81 117 ILE A CA 1
ATOM 923 C C . ILE A 1 117 ? 10.757 7.421 -10.833 1.00 87.81 117 ILE A C 1
ATOM 925 O O . ILE A 1 117 ? 11.288 8.528 -10.851 1.00 87.81 117 ILE A O 1
ATOM 929 N N . ILE A 1 118 ? 9.454 7.273 -11.021 1.00 87.75 118 ILE A N 1
ATOM 930 C CA . ILE A 1 118 ? 8.501 8.369 -11.244 1.00 87.75 118 ILE A CA 1
ATOM 931 C C . ILE A 1 118 ? 7.559 8.599 -10.055 1.00 87.75 118 ILE A C 1
ATOM 933 O O . ILE A 1 118 ? 6.733 9.507 -10.116 1.00 87.75 118 ILE A O 1
ATOM 937 N N . SER A 1 119 ? 7.698 7.821 -8.980 1.00 84.62 119 SER A N 1
ATOM 938 C CA . SER A 1 119 ? 7.055 8.081 -7.683 1.00 84.62 119 SER A CA 1
ATOM 939 C C . SER A 1 119 ? 7.699 9.257 -6.934 1.00 84.62 119 SER A C 1
ATOM 941 O O . SER A 1 119 ? 7.043 9.913 -6.131 1.00 84.62 119 SER A O 1
ATOM 943 N N . GLU A 1 120 ? 8.948 9.597 -7.261 1.00 83.94 120 GLU A N 1
ATOM 944 C CA . GLU A 1 120 ? 9.697 10.680 -6.620 1.00 83.94 120 GLU A CA 1
ATOM 945 C C . GLU A 1 120 ? 9.565 12.019 -7.383 1.00 83.94 120 GLU A C 1
ATOM 947 O O . GLU A 1 120 ? 9.758 12.070 -8.608 1.00 83.94 120 GLU A O 1
ATOM 952 N N . PRO A 1 121 ? 9.265 13.155 -6.715 1.00 82.56 121 PRO A N 1
ATOM 953 C CA . PRO A 1 121 ? 9.031 14.440 -7.385 1.00 82.56 121 PRO A CA 1
ATOM 954 C C . PRO A 1 121 ? 10.203 14.938 -8.240 1.00 82.56 121 PRO A C 1
ATOM 956 O O . PRO A 1 121 ? 9.999 15.540 -9.295 1.00 82.56 121 PRO A O 1
ATOM 959 N N . GLN A 1 122 ? 11.444 14.718 -7.795 1.00 81.94 122 GLN A N 1
ATOM 960 C CA . GLN A 1 122 ? 12.625 15.215 -8.505 1.00 81.94 122 GLN A CA 1
ATOM 961 C C . GLN A 1 122 ? 12.860 14.443 -9.806 1.00 81.94 122 GLN A C 1
ATOM 963 O O . GLN A 1 122 ? 13.144 15.045 -10.842 1.00 81.94 122 GLN A O 1
ATOM 968 N N . THR A 1 123 ? 12.746 13.119 -9.765 1.00 81.88 123 THR A N 1
ATOM 969 C CA . THR A 1 123 ? 12.995 12.245 -10.917 1.00 81.88 123 THR A CA 1
ATOM 970 C C . THR A 1 123 ? 11.820 12.250 -11.889 1.00 81.88 123 THR A C 1
ATOM 972 O O . THR A 1 123 ? 12.046 12.325 -13.097 1.00 81.88 123 THR A O 1
ATOM 975 N N . SER A 1 124 ? 10.579 12.284 -11.391 1.00 86.19 124 SER A N 1
ATOM 976 C CA . SER A 1 124 ? 9.379 12.409 -12.229 1.00 86.19 124 SER A CA 1
ATOM 977 C C . SER A 1 124 ? 9.395 13.693 -13.061 1.00 86.19 124 SER A C 1
ATOM 979 O O . SER A 1 124 ? 9.179 13.643 -14.272 1.00 86.19 124 SER A O 1
ATOM 981 N N . ALA A 1 125 ? 9.736 14.838 -12.460 1.00 84.75 125 ALA A N 1
ATOM 982 C CA . ALA A 1 125 ? 9.823 16.106 -13.181 1.00 84.75 125 ALA A CA 1
ATOM 983 C C . ALA A 1 125 ? 10.868 16.068 -14.309 1.00 84.75 125 ALA A C 1
ATOM 985 O O . ALA A 1 125 ? 10.612 16.569 -15.404 1.00 84.75 125 ALA A O 1
ATOM 986 N N . VAL A 1 126 ? 12.033 15.457 -14.067 1.00 84.19 126 VAL A N 1
ATOM 987 C CA . VAL A 1 126 ? 13.089 15.299 -15.083 1.00 84.19 126 VAL A CA 1
ATOM 988 C C . VAL A 1 126 ? 12.641 14.362 -16.206 1.00 84.19 126 VAL A C 1
ATOM 990 O O . VAL A 1 126 ? 12.834 14.679 -17.384 1.00 84.19 126 VAL A O 1
ATOM 993 N N . PHE A 1 127 ? 12.015 13.237 -15.855 1.00 85.50 127 PHE A N 1
ATOM 994 C CA . PHE A 1 127 ? 11.515 12.262 -16.818 1.00 85.50 127 PHE A CA 1
ATOM 995 C C . PHE A 1 127 ? 10.472 12.892 -17.748 1.00 85.50 127 PHE A C 1
ATOM 997 O O . PHE A 1 127 ? 10.681 12.946 -18.960 1.00 85.50 127 PHE A O 1
ATOM 1004 N N . PHE A 1 128 ? 9.411 13.482 -17.191 1.00 87.00 128 PHE A N 1
ATOM 1005 C CA . PHE A 1 128 ? 8.319 14.070 -17.975 1.00 87.00 128 PHE A CA 1
ATOM 1006 C C . PHE A 1 128 ? 8.688 15.382 -18.684 1.00 87.00 128 PHE A C 1
ATOM 1008 O O . PHE A 1 128 ? 7.976 15.807 -19.592 1.00 87.00 128 PHE A O 1
ATOM 1015 N N . ALA A 1 129 ? 9.799 16.030 -18.318 1.00 86.25 129 ALA A N 1
ATOM 1016 C CA . ALA A 1 129 ? 10.333 17.161 -19.080 1.00 86.25 129 ALA A CA 1
ATOM 1017 C C . ALA A 1 129 ? 11.050 16.731 -20.372 1.00 86.25 129 ALA A C 1
ATOM 1019 O O . ALA A 1 129 ? 11.215 17.553 -21.276 1.00 86.25 129 ALA A O 1
ATOM 1020 N N . SER A 1 130 ? 11.507 15.478 -20.447 1.00 81.88 130 SER A N 1
ATOM 1021 C CA . SER A 1 130 ? 12.360 14.971 -21.529 1.00 81.88 130 SER A CA 1
ATOM 1022 C C . SER A 1 130 ? 11.744 13.836 -22.346 1.00 81.88 130 SER A C 1
ATOM 1024 O O . SER A 1 130 ? 12.250 13.566 -23.430 1.00 81.88 130 SER A O 1
ATOM 1026 N N . HIS A 1 131 ? 10.657 13.227 -21.866 1.00 78.00 131 HIS A N 1
ATOM 1027 C CA . HIS A 1 131 ? 9.974 12.112 -22.517 1.00 78.00 131 HIS A CA 1
ATOM 1028 C C . HIS A 1 131 ? 8.506 12.461 -22.749 1.00 78.00 131 HIS A C 1
ATOM 1030 O O . HIS A 1 131 ? 7.801 12.887 -21.828 1.00 78.00 131 HIS A O 1
ATOM 1036 N N . ASP A 1 132 ? 8.036 12.289 -23.986 1.00 73.75 132 ASP A N 1
ATOM 1037 C CA . ASP A 1 132 ? 6.606 12.389 -24.279 1.00 73.75 132 ASP A CA 1
ATOM 1038 C C . ASP A 1 132 ? 5.870 11.083 -23.911 1.00 73.75 132 ASP A C 1
ATOM 1040 O O . ASP A 1 132 ? 6.474 10.030 -23.697 1.00 73.75 132 ASP A O 1
ATOM 1044 N N . GLN A 1 133 ? 4.536 11.129 -23.837 1.00 62.31 133 GLN A N 1
ATOM 1045 C CA . GLN A 1 133 ? 3.727 9.948 -23.495 1.00 62.31 133 GLN A CA 1
ATOM 1046 C C . GLN A 1 133 ? 3.946 8.745 -24.434 1.00 62.31 133 GLN A C 1
ATOM 1048 O O . GLN A 1 133 ? 3.647 7.620 -24.052 1.00 62.31 133 GLN A O 1
ATOM 1053 N N . ARG A 1 134 ? 4.435 8.949 -25.666 1.00 58.38 134 ARG A N 1
ATOM 1054 C CA . ARG A 1 134 ? 4.626 7.881 -26.663 1.00 58.38 134 ARG A CA 1
ATOM 1055 C C . ARG A 1 134 ? 5.977 7.187 -26.519 1.00 58.38 134 ARG A C 1
ATOM 1057 O O . ARG A 1 134 ? 6.101 6.034 -26.927 1.00 58.38 134 ARG A O 1
ATOM 1064 N N . GLU A 1 135 ? 6.965 7.862 -25.943 1.00 57.06 135 GLU A N 1
ATOM 1065 C CA . GLU A 1 135 ? 8.288 7.297 -25.663 1.00 57.06 135 GLU A CA 1
ATOM 1066 C C . GLU A 1 135 ? 8.265 6.349 -24.453 1.00 57.06 135 GLU A C 1
ATOM 1068 O O . GLU A 1 135 ? 8.972 5.342 -24.465 1.00 57.06 135 GLU A O 1
ATOM 1073 N N . GLY A 1 136 ? 7.379 6.594 -23.478 1.00 50.28 136 GLY A N 1
ATOM 1074 C CA . GLY A 1 136 ? 7.147 5.696 -22.334 1.00 50.28 136 GLY A CA 1
ATOM 1075 C C . GLY A 1 136 ? 6.491 4.351 -22.689 1.00 50.28 136 GLY A C 1
ATOM 1076 O O . GLY A 1 136 ? 6.685 3.373 -21.979 1.00 50.28 136 GLY A O 1
ATOM 1077 N N . ASP A 1 137 ? 5.781 4.262 -23.820 1.00 52.00 137 ASP A N 1
ATOM 1078 C CA . ASP A 1 137 ? 5.137 3.025 -24.305 1.00 52.00 137 ASP A CA 1
ATOM 1079 C C . ASP A 1 137 ? 6.091 2.109 -25.107 1.00 52.00 137 ASP A C 1
ATOM 1081 O O . ASP A 1 137 ? 5.670 1.093 -25.672 1.00 52.00 137 ASP A O 1
ATOM 1085 N N . GLY A 1 138 ? 7.364 2.491 -25.275 1.00 50.06 138 GLY A N 1
ATOM 1086 C CA . GLY A 1 138 ? 8.335 1.738 -26.083 1.00 50.06 138 GLY A CA 1
ATOM 1087 C C . GLY A 1 138 ? 8.018 1.684 -27.589 1.00 50.06 138 GLY A C 1
ATOM 1088 O O . GLY A 1 138 ? 8.696 0.983 -28.351 1.00 50.06 138 GLY A O 1
ATOM 1089 N N . LYS A 1 139 ? 7.012 2.428 -28.073 1.00 44.59 139 LYS A N 1
ATOM 1090 C CA . LYS A 1 139 ? 6.679 2.501 -29.503 1.00 44.59 139 LYS A CA 1
ATOM 1091 C C . LYS A 1 139 ? 7.601 3.489 -30.208 1.00 44.59 139 LYS A C 1
ATOM 1093 O O . LYS A 1 139 ? 7.354 4.691 -30.238 1.00 44.59 139 LYS A O 1
ATOM 1098 N N . LYS A 1 140 ? 8.637 2.963 -30.869 1.00 45.78 140 LYS A N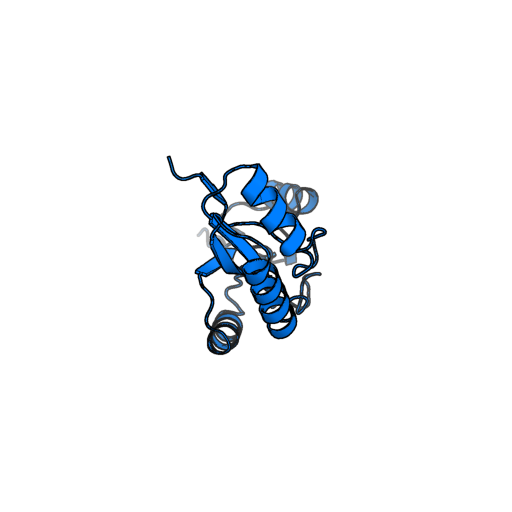 1
ATOM 1099 C CA . LYS A 1 140 ? 9.440 3.739 -31.826 1.00 45.78 140 LYS A CA 1
ATOM 1100 C C . LYS A 1 140 ? 8.522 4.381 -32.871 1.00 45.78 140 LYS A C 1
ATOM 1102 O O . LYS A 1 140 ? 7.755 3.688 -33.542 1.00 45.78 140 LYS A O 1
ATOM 1107 N N . ASN A 1 141 ? 8.643 5.697 -33.041 1.00 47.25 141 ASN A N 1
ATOM 1108 C CA . ASN A 1 141 ? 8.078 6.430 -34.170 1.00 47.25 141 ASN A CA 1
ATOM 1109 C C . ASN A 1 141 ? 8.664 5.879 -35.482 1.00 47.25 141 ASN A C 1
ATOM 1111 O O . ASN A 1 141 ? 9.654 6.395 -35.993 1.00 47.25 141 ASN A O 1
ATOM 1115 N N . ASN A 1 142 ? 8.031 4.866 -36.074 1.00 45.53 142 ASN A N 1
ATOM 1116 C CA . ASN A 1 142 ? 8.165 4.618 -37.506 1.00 45.53 142 ASN A CA 1
ATOM 1117 C C . ASN A 1 142 ? 7.354 5.694 -38.235 1.00 45.53 142 ASN A C 1
ATOM 1119 O O . ASN A 1 142 ? 6.216 5.474 -38.646 1.00 45.53 142 ASN A O 1
ATOM 1123 N N . LYS A 1 143 ? 7.935 6.890 -38.360 1.00 40.53 143 LYS A N 1
ATOM 1124 C CA . LYS A 1 143 ? 7.515 7.838 -39.391 1.00 40.53 143 LYS A CA 1
ATOM 1125 C C . LYS A 1 143 ? 8.183 7.413 -40.696 1.00 40.53 143 LYS A C 1
ATOM 1127 O O . LYS A 1 143 ? 9.400 7.526 -40.823 1.00 40.53 143 LYS A O 1
ATOM 1132 N N . SER A 1 144 ? 7.372 6.869 -41.605 1.00 39.16 144 SER A N 1
ATOM 1133 C CA . SER A 1 144 ? 7.666 6.779 -43.040 1.00 39.16 144 SER A CA 1
ATOM 1134 C C . SER A 1 144 ? 7.796 8.164 -43.658 1.00 39.16 144 SER A C 1
ATOM 1136 O O . SER A 1 144 ? 6.971 9.022 -43.259 1.00 39.16 144 SER A O 1
#

Sequence (144 aa):
MTLVDLHVHSDCSDDGVSSITEYARRAVEMGLAEVGFCEHVDLDPRDCGYGYLEPGRYDQEIAAARAHVSNVRLRQGIEIAYQASREDEVRAWLEGHEWDYVVTSVHVVDYSDGWAIISEPQTSAVFFASHDQREGDGKKNNKS

pLDDT: mean 89.95, std 13.71, range [39.16, 98.69]

Foldseek 3Di:
DAAEEAEDADQLFPPHDHAPLVVLVVCVVVLHQEYHHAHEDECDPVDPRHPSHDVVVLVVRQVVSVVVDPNHHYFYHYEYEDDPVCVVVVVVVVVPDDGPYYHYDHQKFDFDPGIFGCVDPVGVVVPPVPDDPCRSVRDPPPDD

Secondary structure (DSSP, 8-state):
---EEEEE--TTSTT--S-HHHHHHHHHHTT-SEEEEEEEEB--TTSTTBT---HHHHHHHHHHHHHH--SSEEEEEEEEEP-GGGHHHHHHHHTT---SEEEEE--EEEETTEEEE-SSHHHHHHHHHH--TTTTTT------

Radius of gyration: 17.99 Å; chains: 1; bounding box: 39×33×64 Å